Protein AF-A0A957S100-F1 (afdb_monomer_lite)

Sequence (129 aa):
KDAPLEGKPDVYRLGWCQDYPHANNWIHEVFNPEVGNNEILISPDDPQVGDAVKEFTETTIAAQTASPEEQLALYKKAEKLFIDDIVGIIPVYYYSTVGVEKPWLDRVYSDAKYFYRWNVDEAAKMDAR

Radius of gyration: 20.92 Å; chains: 1; bounding box: 54×23×58 Å

Secondary structure (DSSP, 8-state):
--S-GGGS-SS-------SSSSHIIIIITTT-TTTS--TT---TT-TTTHHHHHHHHHHHHHHTSS-HHHHHHHHHHHHHIIIIIS----------------TTEE---SSS--GGG-EE-HHHHHHT-

Foldseek 3Di:
DPDDPVPDDLDDDDDDDFPDPDLCRPLPQDCLQPRHPNPLPDELPDPQLNVLSVLLNVLSVVLVPDDPVSVVVSSVSSVCSCCPPVVSDDDDDDDDDDDDDDPQKDDDDDPDCPVVRIDGPVVVVVVVD

Structure (mmCIF, N/CA/C/O backbone):
data_AF-A0A957S100-F1
#
_entry.id   AF-A0A957S100-F1
#
loop_
_atom_site.group_PDB
_atom_site.id
_atom_site.type_symbol
_atom_site.label_atom_id
_atom_site.label_alt_id
_atom_site.label_comp_id
_atom_site.label_asym_id
_atom_site.label_entity_id
_atom_site.label_seq_id
_atom_site.pdbx_PDB_ins_code
_atom_site.Cartn_x
_atom_site.Cartn_y
_atom_site.Cartn_z
_atom_site.occupancy
_atom_site.B_iso_or_equiv
_atom_site.auth_seq_id
_atom_site.auth_comp_id
_atom_site.auth_asym_id
_atom_site.auth_atom_id
_atom_site.pdbx_PDB_model_num
ATOM 1 N N . LYS A 1 1 ? -17.470 9.191 -1.800 1.00 59.03 1 LYS A N 1
ATOM 2 C CA . LYS A 1 1 ? -17.936 8.979 -0.403 1.00 59.03 1 LYS A CA 1
ATOM 3 C C . LYS A 1 1 ? -19.429 9.280 -0.211 1.00 59.03 1 LYS A C 1
ATOM 5 O O . LY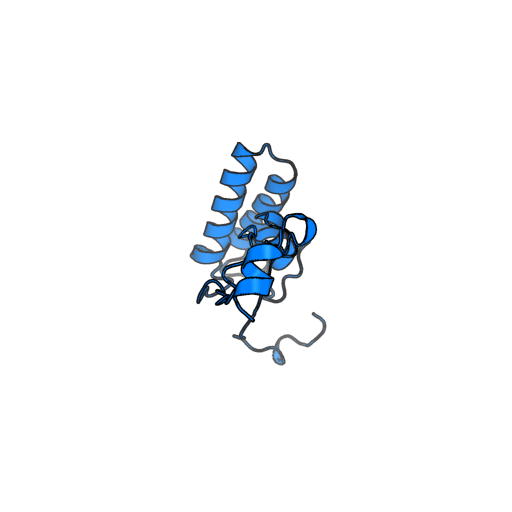S A 1 1 ? -20.061 8.569 0.562 1.00 59.03 1 LYS A O 1
ATOM 10 N N . ASP A 1 2 ? -20.004 10.215 -0.974 1.00 75.06 2 ASP A N 1
ATOM 11 C CA . ASP A 1 2 ? -21.326 10.831 -0.719 1.00 75.06 2 ASP A CA 1
ATOM 12 C C . ASP A 1 2 ? -22.560 10.016 -1.143 1.00 75.06 2 ASP A C 1
ATOM 14 O O . ASP A 1 2 ? -23.690 10.438 -0.912 1.00 75.06 2 ASP A O 1
ATOM 18 N N . ALA A 1 3 ? -22.373 8.850 -1.769 1.00 75.38 3 ALA A N 1
ATOM 19 C CA . ALA A 1 3 ? -23.488 7.952 -2.050 1.00 75.38 3 ALA A CA 1
ATOM 20 C C . ALA A 1 3 ? -24.049 7.359 -0.737 1.00 75.38 3 ALA A C 1
ATOM 22 O O . ALA A 1 3 ? -23.246 7.013 0.143 1.00 75.38 3 ALA A O 1
ATOM 23 N N . PRO A 1 4 ? -25.382 7.188 -0.614 1.00 83.50 4 PRO A N 1
ATOM 24 C CA . PRO A 1 4 ? -25.993 6.482 0.510 1.00 83.50 4 PRO A CA 1
ATOM 25 C C . PRO A 1 4 ? -25.379 5.095 0.696 1.00 83.50 4 PRO A C 1
ATOM 27 O O . PRO A 1 4 ? -25.033 4.437 -0.289 1.00 83.50 4 PRO A O 1
ATOM 30 N N . LEU A 1 5 ? -25.245 4.649 1.948 1.00 85.06 5 LEU A N 1
ATOM 31 C CA . LEU A 1 5 ? -24.677 3.334 2.254 1.00 85.06 5 LEU A CA 1
ATOM 32 C C . LEU A 1 5 ? -25.485 2.208 1.600 1.00 85.06 5 LEU A C 1
ATOM 34 O O . LEU A 1 5 ? -24.877 1.298 1.050 1.00 85.06 5 LEU A O 1
ATOM 38 N N . GLU A 1 6 ? -26.821 2.310 1.551 1.00 86.19 6 GLU A N 1
ATOM 39 C CA . GLU A 1 6 ? -27.665 1.265 0.951 1.00 86.19 6 GLU A CA 1
ATOM 40 C C . GLU A 1 6 ? -27.452 1.096 -0.564 1.00 86.19 6 GLU A C 1
ATOM 42 O O . GLU A 1 6 ? -27.876 0.098 -1.142 1.00 86.19 6 GLU A O 1
ATOM 47 N N . GLY A 1 7 ? -26.820 2.069 -1.227 1.00 84.62 7 GLY A N 1
ATOM 48 C CA . GLY A 1 7 ? -26.517 2.019 -2.658 1.00 84.62 7 GLY A CA 1
ATOM 49 C C . GLY A 1 7 ? -25.118 1.497 -2.993 1.00 84.62 7 GLY A C 1
ATOM 50 O O . GLY A 1 7 ? -24.770 1.442 -4.174 1.00 84.62 7 GLY A O 1
ATOM 51 N N . LYS A 1 8 ? -24.292 1.170 -1.992 1.00 89.81 8 LYS A N 1
ATOM 52 C CA . LYS A 1 8 ? -22.908 0.718 -2.191 1.00 89.81 8 LYS A CA 1
ATOM 53 C C . LYS A 1 8 ? -22.828 -0.813 -2.192 1.00 89.81 8 LYS A C 1
ATOM 55 O O . LYS A 1 8 ? -23.592 -1.457 -1.481 1.00 89.81 8 LYS A O 1
ATOM 60 N N . PRO A 1 9 ? -21.926 -1.412 -2.988 1.00 91.44 9 PRO A N 1
ATOM 61 C CA . PRO A 1 9 ? -21.724 -2.855 -2.966 1.00 91.44 9 PRO A CA 1
ATOM 62 C C . PRO A 1 9 ? -21.049 -3.292 -1.662 1.00 91.44 9 PRO A C 1
ATOM 64 O O . PRO A 1 9 ? -20.116 -2.631 -1.209 1.00 91.44 9 PRO A O 1
ATOM 67 N N . ASP A 1 10 ? -21.452 -4.445 -1.126 1.00 90.50 10 ASP A N 1
ATOM 68 C CA . ASP A 1 10 ? -20.796 -5.052 0.043 1.00 90.50 10 ASP A CA 1
ATOM 69 C C . ASP A 1 10 ? -19.364 -5.510 -0.280 1.00 90.50 10 ASP A C 1
ATOM 71 O O . ASP A 1 10 ? -18.459 -5.421 0.544 1.00 90.50 10 ASP A O 1
ATOM 75 N N . VAL A 1 11 ? -19.149 -6.002 -1.507 1.00 93.75 11 VAL A N 1
ATOM 76 C CA . VAL A 1 11 ? -17.845 -6.452 -2.010 1.00 93.75 11 VAL A CA 1
ATOM 77 C C . VAL A 1 11 ? -17.649 -5.956 -3.436 1.00 93.75 11 VAL A C 1
ATOM 79 O O . VAL A 1 11 ? -18.528 -6.097 -4.288 1.00 93.75 11 VAL A O 1
ATOM 82 N N . TYR A 1 12 ? -16.468 -5.415 -3.725 1.00 94.31 12 TYR A N 1
ATOM 83 C CA .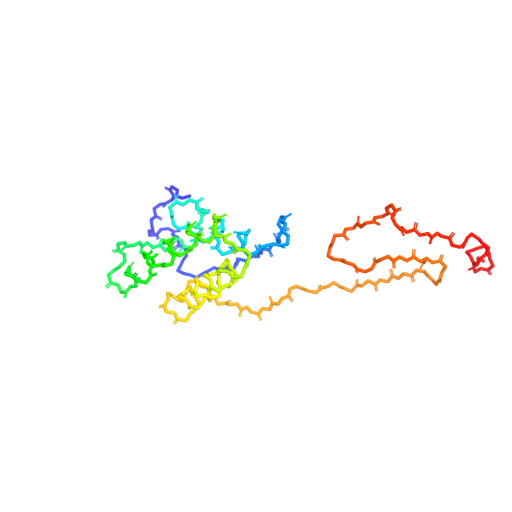 TYR A 1 12 ? -16.092 -4.959 -5.059 1.00 94.31 12 TYR A CA 1
ATOM 84 C C . TYR A 1 12 ? -14.618 -5.250 -5.361 1.00 94.31 12 TYR A C 1
ATOM 86 O O . TYR A 1 12 ? -13.799 -5.479 -4.471 1.00 94.31 12 TYR A O 1
ATOM 94 N N . ARG A 1 13 ? -14.260 -5.261 -6.649 1.00 95.31 13 ARG A N 1
ATOM 95 C CA . ARG A 1 13 ? -12.875 -5.468 -7.091 1.00 95.31 13 ARG A CA 1
ATOM 96 C C . ARG A 1 13 ? -12.128 -4.133 -7.120 1.00 95.31 13 ARG A C 1
ATOM 98 O O . ARG A 1 13 ? -12.523 -3.235 -7.854 1.00 95.31 13 ARG A O 1
ATOM 105 N N . LEU A 1 14 ? -11.000 -4.055 -6.411 1.00 92.56 14 LEU A N 1
ATOM 106 C CA . LEU A 1 14 ? -10.105 -2.891 -6.400 1.00 92.56 14 LEU A CA 1
ATOM 107 C C . LEU A 1 14 ? -8.731 -3.215 -7.007 1.00 92.56 14 LEU A C 1
ATOM 109 O O . LEU A 1 14 ? -8.016 -4.079 -6.508 1.00 92.56 14 LEU A O 1
ATOM 113 N N . GLY A 1 15 ? -8.327 -2.499 -8.054 1.00 93.19 15 GLY A N 1
ATOM 114 C CA . GLY A 1 15 ? -6.937 -2.487 -8.519 1.00 93.19 15 GLY A CA 1
ATOM 115 C C . GLY A 1 15 ? -6.185 -1.295 -7.936 1.00 93.19 15 GLY A C 1
ATOM 116 O O . GLY A 1 15 ? -6.758 -0.215 -7.826 1.00 93.19 15 GLY A O 1
ATOM 117 N N . TRP A 1 16 ? -4.911 -1.478 -7.597 1.00 94.38 16 TRP A N 1
ATOM 118 C CA . TRP A 1 16 ? -4.048 -0.388 -7.153 1.00 94.38 16 TRP A CA 1
ATOM 119 C C . TRP A 1 16 ? -2.610 -0.606 -7.625 1.00 94.38 16 TRP A C 1
ATOM 121 O O . TRP A 1 16 ? -2.155 -1.745 -7.757 1.00 94.38 16 TRP A O 1
ATOM 131 N N . CYS A 1 17 ? -1.921 0.499 -7.887 1.00 91.44 17 CYS A N 1
ATOM 132 C CA . CYS A 1 17 ? -0.513 0.548 -8.256 1.00 91.44 17 CYS A CA 1
ATOM 133 C C . CYS A 1 17 ? 0.124 1.666 -7.434 1.00 91.44 17 CYS A C 1
ATOM 135 O O . CYS A 1 17 ? -0.498 2.710 -7.265 1.00 91.44 17 CYS A O 1
ATOM 137 N N . GLN A 1 18 ? 1.351 1.450 -6.972 1.00 92.00 18 GLN A N 1
ATOM 138 C CA . GLN A 1 18 ? 2.052 2.423 -6.143 1.00 92.00 18 GLN A CA 1
ATOM 139 C C . GLN A 1 18 ? 2.378 3.717 -6.899 1.00 92.00 18 GLN A C 1
ATOM 141 O O . GLN A 1 18 ? 2.838 3.679 -8.043 1.00 92.00 18 GLN A O 1
ATOM 146 N N . ASP A 1 19 ? 2.207 4.843 -6.216 1.00 93.44 19 ASP A N 1
ATOM 147 C CA . ASP A 1 19 ? 2.733 6.146 -6.616 1.00 93.44 19 ASP A CA 1
ATOM 148 C C . ASP A 1 19 ? 4.221 6.255 -6.249 1.00 93.44 19 ASP A C 1
ATOM 150 O O . ASP A 1 19 ? 5.014 6.846 -6.985 1.00 93.44 19 ASP A O 1
ATOM 154 N N . TYR A 1 20 ? 4.619 5.643 -5.125 1.00 93.06 20 TYR A N 1
ATOM 155 C CA . TYR A 1 20 ? 6.009 5.539 -4.681 1.00 93.06 20 TYR A CA 1
ATOM 156 C C . TYR A 1 20 ? 6.252 4.264 -3.843 1.00 93.06 20 TYR A C 1
ATOM 158 O O . TYR A 1 20 ? 5.343 3.790 -3.161 1.00 93.06 20 TYR A O 1
ATOM 166 N N . PRO A 1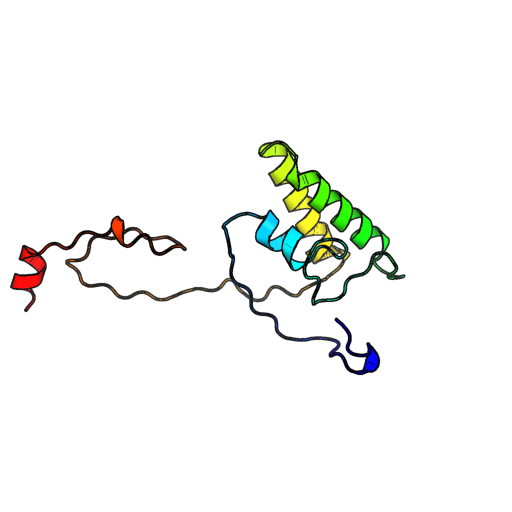 21 ? 7.469 3.678 -3.873 1.00 91.50 21 PRO A N 1
ATOM 167 C CA . PRO A 1 21 ? 7.742 2.355 -3.303 1.00 91.50 21 PRO A CA 1
ATOM 168 C C . PRO A 1 21 ? 7.964 2.411 -1.783 1.00 91.50 21 PRO A C 1
ATOM 170 O O . PRO A 1 21 ? 9.073 2.217 -1.286 1.00 91.50 21 PRO A O 1
ATOM 173 N N . HIS A 1 22 ? 6.909 2.708 -1.028 1.00 94.44 22 HIS A N 1
ATOM 174 C CA . HIS A 1 22 ? 6.963 2.795 0.428 1.00 94.44 22 HIS A CA 1
ATOM 175 C C . HIS A 1 22 ? 5.649 2.336 1.063 1.00 94.44 22 HIS A C 1
ATOM 177 O O . HIS A 1 22 ? 4.572 2.610 0.538 1.00 94.44 22 HIS A O 1
ATOM 183 N N . ALA A 1 23 ? 5.724 1.698 2.235 1.00 95.12 23 ALA A N 1
ATOM 184 C CA . ALA A 1 23 ? 4.545 1.166 2.920 1.00 95.12 23 ALA A CA 1
ATOM 185 C C . ALA A 1 23 ? 3.497 2.245 3.241 1.00 95.12 23 ALA A C 1
ATOM 187 O O . ALA A 1 23 ? 2.307 1.961 3.151 1.00 95.12 23 ALA A O 1
ATOM 188 N N . ASN A 1 24 ? 3.922 3.486 3.518 1.00 96.81 24 ASN A N 1
ATOM 189 C CA . ASN A 1 24 ? 3.018 4.634 3.695 1.00 96.81 24 ASN A CA 1
ATOM 190 C C . ASN A 1 24 ? 2.028 4.785 2.530 1.00 96.81 24 ASN A C 1
ATOM 192 O O . ASN A 1 24 ? 0.836 4.965 2.763 1.00 96.81 24 ASN A O 1
ATOM 196 N N . ASN A 1 25 ? 2.506 4.649 1.288 1.00 96.50 25 ASN A N 1
ATOM 197 C CA . ASN A 1 25 ? 1.668 4.831 0.108 1.00 96.50 25 ASN A CA 1
ATOM 198 C C . ASN A 1 25 ? 0.546 3.797 0.039 1.00 96.50 25 ASN A C 1
ATOM 200 O O . ASN A 1 25 ? -0.544 4.108 -0.415 1.00 96.50 25 ASN A O 1
ATOM 204 N N . TRP A 1 26 ? 0.803 2.577 0.516 1.00 95.19 26 TRP A N 1
ATOM 205 C CA . TRP A 1 26 ? -0.187 1.510 0.524 1.00 95.19 26 TRP A CA 1
ATOM 206 C C . TRP A 1 26 ? -1.061 1.547 1.777 1.00 95.19 26 TRP A C 1
ATOM 208 O O . TRP A 1 26 ? -2.258 1.792 1.701 1.00 95.19 26 TRP A O 1
ATOM 218 N N . ILE A 1 27 ? -0.481 1.299 2.949 1.00 95.94 27 ILE A N 1
ATOM 219 C CA . ILE A 1 27 ? -1.273 0.985 4.139 1.00 95.94 27 ILE A CA 1
ATOM 220 C C . ILE A 1 27 ? -1.873 2.237 4.788 1.00 95.94 27 ILE A C 1
ATOM 222 O O . ILE A 1 27 ? -2.985 2.190 5.304 1.00 95.94 27 ILE A O 1
ATOM 226 N N . HIS A 1 28 ? -1.165 3.368 4.733 1.00 97.50 28 HIS A N 1
ATOM 227 C CA . HIS A 1 28 ? -1.609 4.614 5.346 1.00 97.50 28 HIS A CA 1
ATOM 228 C C . HIS A 1 28 ? -2.491 5.419 4.386 1.00 97.50 28 HIS A C 1
ATOM 230 O O . HIS A 1 28 ? -3.659 5.660 4.673 1.00 97.50 28 HIS A O 1
ATOM 236 N N . GLU A 1 29 ? -1.975 5.782 3.214 1.00 97.44 29 GLU A N 1
ATOM 237 C CA . GLU A 1 29 ? -2.676 6.687 2.295 1.00 97.44 29 GLU A CA 1
ATOM 238 C C . GLU A 1 29 ? -3.905 6.052 1.625 1.00 97.44 29 GLU A C 1
ATOM 240 O O . GLU A 1 29 ? -4.865 6.762 1.321 1.00 97.44 29 GLU A O 1
ATOM 245 N N . VAL A 1 30 ? -3.940 4.728 1.414 1.00 96.62 30 VAL A N 1
ATOM 246 C CA . VAL A 1 30 ? -5.115 4.077 0.801 1.00 96.62 30 VAL A CA 1
ATOM 247 C C . VAL A 1 30 ? -6.197 3.772 1.830 1.00 96.62 30 VAL A C 1
ATOM 249 O O . VAL A 1 30 ? -7.373 3.998 1.542 1.00 96.62 30 VAL A O 1
ATOM 252 N N . PHE A 1 31 ? -5.834 3.263 3.009 1.00 97.25 31 PHE A N 1
ATOM 253 C CA . PHE A 1 31 ? -6.799 2.622 3.911 1.00 97.25 31 PHE A CA 1
ATOM 254 C C . PHE A 1 31 ? -7.029 3.333 5.240 1.00 97.25 31 PHE A C 1
ATOM 256 O O . PHE A 1 31 ? -8.026 3.032 5.890 1.00 97.25 31 PHE A O 1
ATOM 263 N N . ASN A 1 32 ? -6.170 4.270 5.658 1.00 97.69 32 ASN A N 1
ATOM 264 C CA . ASN A 1 32 ? -6.406 4.996 6.904 1.00 97.69 32 ASN A CA 1
ATOM 265 C C . ASN A 1 32 ? -7.754 5.753 6.830 1.00 97.69 32 ASN A C 1
ATOM 267 O O . ASN A 1 32 ? -7.960 6.525 5.892 1.00 97.69 32 ASN A O 1
ATOM 271 N N . PRO A 1 33 ? -8.677 5.551 7.787 1.00 96.81 33 PRO A N 1
ATOM 272 C CA . PRO A 1 33 ? -10.018 6.125 7.720 1.00 96.81 33 PRO A CA 1
ATOM 273 C C . PRO A 1 33 ? -10.077 7.633 7.972 1.00 96.81 33 PRO A C 1
ATOM 275 O O . PRO A 1 33 ? -11.042 8.270 7.550 1.00 96.81 33 PRO A O 1
ATOM 278 N N . GLU A 1 34 ? -9.067 8.204 8.629 1.00 95.50 34 GLU A N 1
ATOM 279 C CA . GLU A 1 34 ? -9.019 9.624 8.984 1.00 95.50 34 GLU A CA 1
ATOM 280 C C . GLU A 1 34 ? -8.291 10.465 7.936 1.00 95.50 34 GLU A C 1
ATOM 282 O O . GLU A 1 34 ? -8.738 11.564 7.604 1.00 95.50 34 GLU A O 1
ATOM 287 N N . VAL A 1 35 ? -7.174 9.957 7.408 1.00 94.19 35 VAL A N 1
ATOM 288 C CA . VAL A 1 35 ? -6.290 10.726 6.513 1.00 94.19 35 VAL A CA 1
ATOM 289 C C . VAL A 1 35 ? -6.053 10.075 5.152 1.00 94.19 35 VAL A C 1
ATOM 291 O O . VAL A 1 35 ? -5.520 10.724 4.255 1.00 94.19 35 VAL A O 1
ATOM 294 N N . GLY A 1 36 ? -6.457 8.817 4.979 1.00 94.62 36 GLY A N 1
ATOM 295 C CA . GLY A 1 36 ? -6.357 8.097 3.716 1.00 94.62 36 GLY A CA 1
ATOM 296 C C . GLY A 1 36 ? -7.616 8.207 2.852 1.00 94.62 36 GLY A C 1
ATOM 297 O O . GLY A 1 36 ? -8.643 8.791 3.221 1.00 94.62 36 GLY A O 1
ATOM 298 N N . ASN A 1 37 ? -7.555 7.594 1.669 1.00 94.06 37 ASN A N 1
ATOM 299 C CA . ASN A 1 37 ? -8.689 7.539 0.750 1.00 94.06 37 ASN A CA 1
ATOM 300 C C . ASN A 1 37 ? -9.870 6.778 1.367 1.00 94.06 37 ASN A C 1
ATOM 302 O O . ASN A 1 37 ? -10.998 7.268 1.319 1.00 94.06 37 ASN A O 1
ATOM 306 N N . ASN A 1 38 ? -9.607 5.624 1.988 1.00 94.69 38 ASN A N 1
ATOM 307 C CA . ASN A 1 38 ? -10.583 4.760 2.655 1.00 94.69 38 ASN A CA 1
ATOM 308 C C . ASN A 1 38 ? -11.825 4.466 1.790 1.00 94.69 38 ASN A C 1
ATOM 310 O O . ASN A 1 38 ? -12.965 4.631 2.222 1.00 94.69 38 ASN A O 1
ATOM 314 N N . GLU A 1 39 ? -11.621 4.032 0.543 1.00 92.12 39 GLU A N 1
ATOM 315 C CA . GLU A 1 39 ? -12.728 3.664 -0.361 1.00 92.12 39 GLU A CA 1
ATOM 316 C C . GLU A 1 39 ? -13.477 2.398 0.098 1.00 92.12 39 GLU A C 1
ATOM 318 O O . GLU A 1 39 ? -14.594 2.130 -0.342 1.00 92.12 39 GLU A O 1
ATOM 323 N N . ILE A 1 40 ? -12.877 1.608 0.993 1.00 92.75 40 ILE A N 1
ATOM 324 C CA . ILE A 1 40 ? -13.497 0.429 1.622 1.00 92.75 40 ILE A CA 1
ATOM 325 C C . ILE A 1 40 ? -14.345 0.780 2.855 1.00 92.75 40 ILE A C 1
ATOM 327 O O . ILE A 1 40 ? -15.050 -0.082 3.362 1.00 92.75 40 ILE A O 1
ATOM 331 N N . LEU A 1 41 ? -14.308 2.040 3.305 1.00 93.06 41 LEU A N 1
ATOM 332 C CA . LEU A 1 41 ? -15.163 2.590 4.362 1.00 93.06 41 LEU A CA 1
ATOM 333 C C . LEU A 1 41 ? -15.035 1.897 5.731 1.00 93.06 41 LEU A C 1
ATOM 335 O O . LEU A 1 41 ? -16.021 1.817 6.463 1.00 93.06 41 LEU A O 1
ATOM 339 N N . ILE A 1 42 ? -13.832 1.453 6.117 1.00 95.25 42 ILE A N 1
ATOM 340 C CA . ILE A 1 42 ? -13.603 1.004 7.501 1.00 95.25 42 ILE A CA 1
ATOM 341 C C . ILE A 1 42 ? -13.794 2.181 8.464 1.00 95.25 42 ILE A C 1
ATOM 343 O O . ILE A 1 42 ? -13.508 3.329 8.108 1.00 95.25 42 ILE A O 1
ATOM 347 N N . SER A 1 43 ? -14.291 1.909 9.671 1.00 95.19 43 SER A N 1
ATOM 348 C CA . SER A 1 43 ? -14.650 2.948 10.640 1.00 95.19 43 SER A CA 1
ATOM 349 C C . SER A 1 43 ? -14.264 2.563 12.071 1.00 95.19 43 SER A C 1
ATOM 351 O O . SER A 1 43 ? -14.493 1.420 12.467 1.00 95.19 43 SER A O 1
ATOM 353 N N . PRO A 1 44 ? -13.730 3.501 12.878 1.00 96.38 44 PRO A N 1
ATOM 354 C CA . PRO A 1 44 ? -13.498 3.282 14.308 1.00 96.38 44 PRO A CA 1
ATOM 355 C C . PRO A 1 44 ? -14.797 3.131 15.118 1.00 96.38 44 PRO A C 1
ATOM 357 O O . PRO A 1 44 ? -14.753 2.656 16.254 1.00 96.38 44 PRO A O 1
ATOM 360 N N . ASP A 1 45 ? -15.939 3.520 14.544 1.00 96.19 45 ASP A N 1
ATOM 361 C CA . ASP A 1 45 ? -17.267 3.365 15.147 1.00 96.19 45 ASP A CA 1
ATOM 362 C C . ASP A 1 45 ? -17.908 2.002 14.832 1.00 96.19 45 ASP A C 1
ATOM 364 O O . ASP A 1 45 ? -19.034 1.732 15.255 1.00 96.19 45 ASP A O 1
ATOM 368 N N . ASP A 1 46 ? -17.221 1.139 14.074 1.00 95.62 46 ASP A N 1
ATOM 369 C CA . ASP A 1 46 ? -17.715 -0.201 13.770 1.00 95.62 46 ASP A CA 1
ATOM 370 C C . ASP A 1 46 ? -17.847 -1.041 15.062 1.00 95.62 46 ASP A C 1
ATOM 372 O O . ASP A 1 46 ? -16.889 -1.147 15.833 1.00 95.62 46 ASP A O 1
ATOM 376 N N . PRO A 1 47 ? -19.010 -1.664 15.329 1.00 97.06 47 PRO A N 1
ATOM 377 C CA . PRO A 1 47 ? -19.245 -2.383 16.580 1.00 97.06 47 PRO A CA 1
ATOM 378 C C . PRO A 1 47 ? -18.503 -3.725 16.687 1.00 97.06 47 PRO A C 1
ATOM 380 O O . PRO A 1 47 ? -18.478 -4.306 17.771 1.00 97.06 47 PRO A O 1
ATOM 383 N N . GLN A 1 48 ? -17.953 -4.254 15.591 1.00 96.56 48 GLN A N 1
ATOM 384 C CA . GLN A 1 48 ? -17.233 -5.529 15.554 1.00 96.56 48 GLN A CA 1
ATOM 385 C C . GLN A 1 48 ? -15.719 -5.327 15.551 1.00 96.56 48 GLN A C 1
ATOM 387 O O . GLN A 1 48 ? -15.015 -6.023 16.280 1.00 96.56 48 GLN A O 1
ATOM 392 N N . VAL A 1 49 ? -15.226 -4.383 14.745 1.00 97.88 49 VAL A N 1
ATOM 393 C CA . VAL A 1 49 ? -13.783 -4.193 14.507 1.00 97.88 49 VAL A CA 1
ATOM 394 C C . VAL A 1 49 ? -13.277 -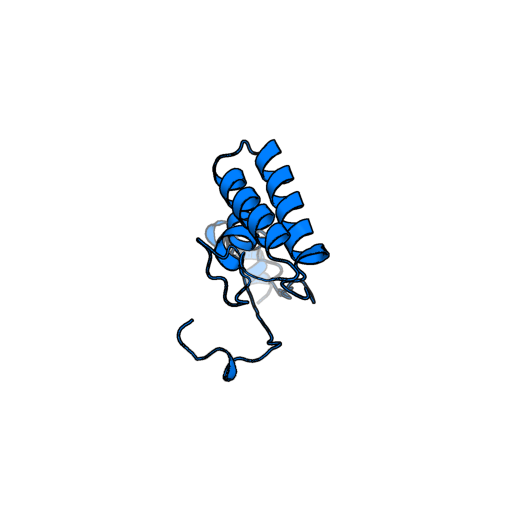2.790 14.850 1.00 97.88 49 VAL A C 1
ATOM 396 O O . VAL A 1 49 ? -12.099 -2.504 14.647 1.00 97.88 49 VAL A O 1
ATOM 399 N N . GLY A 1 50 ? -14.121 -1.907 15.393 1.00 98.12 50 GLY A N 1
ATOM 400 C CA . GLY A 1 50 ? -13.791 -0.495 15.611 1.00 98.12 50 GLY A CA 1
ATOM 401 C C . GLY A 1 50 ? -12.531 -0.255 16.446 1.00 98.12 50 GLY A C 1
ATOM 402 O O . GLY A 1 50 ? -11.739 0.627 16.118 1.00 98.12 50 GLY A O 1
ATOM 403 N N . ASP A 1 51 ? -12.275 -1.072 17.470 1.00 98.50 51 ASP A N 1
ATOM 404 C CA . ASP A 1 51 ? -11.050 -0.956 18.276 1.00 98.50 51 ASP A CA 1
ATOM 405 C C . ASP A 1 51 ? -9.789 -1.328 17.478 1.00 98.50 51 ASP A C 1
ATOM 407 O O . ASP A 1 51 ? -8.779 -0.627 17.569 1.00 98.50 51 ASP A O 1
ATOM 411 N N . ALA A 1 52 ? -9.863 -2.350 16.619 1.00 98.56 52 ALA A N 1
ATOM 412 C CA . ALA A 1 52 ? -8.773 -2.690 15.704 1.00 98.56 52 ALA A CA 1
ATOM 413 C C . ALA A 1 52 ? -8.556 -1.580 14.662 1.00 98.56 52 ALA A C 1
ATOM 415 O O . ALA A 1 52 ? -7.414 -1.245 14.347 1.00 98.56 52 ALA A O 1
ATOM 416 N N . VAL A 1 53 ? -9.633 -0.956 14.168 1.00 98.56 53 VAL A N 1
ATOM 417 C CA . VAL A 1 53 ? -9.554 0.185 13.241 1.00 98.56 53 VAL A CA 1
ATOM 418 C C . VAL A 1 53 ? -8.889 1.400 13.898 1.00 98.56 53 VAL A C 1
ATOM 420 O O . VAL A 1 53 ? -8.070 2.059 13.254 1.00 98.56 53 VAL A O 1
ATOM 423 N N . LYS A 1 54 ? -9.172 1.689 15.174 1.00 98.62 54 LYS A N 1
ATOM 424 C CA . LYS A 1 54 ? -8.484 2.758 15.925 1.00 98.62 54 LYS A CA 1
ATOM 425 C C . LYS A 1 54 ? -6.994 2.467 16.048 1.00 98.62 54 LYS A C 1
ATOM 427 O O . LYS A 1 54 ? -6.180 3.301 15.663 1.00 98.62 54 LYS A O 1
ATOM 432 N N . GLU A 1 55 ? -6.635 1.263 16.490 1.00 98.69 55 GLU A N 1
ATOM 433 C CA . GLU A 1 55 ? -5.231 0.874 16.637 1.00 98.69 55 GLU A CA 1
ATOM 434 C C . GLU A 1 55 ? -4.487 0.910 15.294 1.00 98.69 55 GLU A C 1
ATOM 436 O O . GLU A 1 55 ? -3.352 1.386 15.217 1.00 98.69 55 GLU A O 1
ATOM 441 N N . PHE A 1 56 ? -5.128 0.459 14.215 1.00 98.62 56 PHE A N 1
ATOM 442 C CA . PHE A 1 56 ? -4.613 0.563 12.852 1.00 98.62 56 PHE A CA 1
ATOM 443 C C . PHE A 1 56 ? -4.351 2.022 12.452 1.00 98.62 56 PHE A C 1
ATOM 445 O O . PHE A 1 56 ? -3.267 2.362 11.964 1.00 98.62 56 PHE A O 1
ATOM 452 N N . THR A 1 57 ? -5.325 2.897 12.698 1.00 98.44 57 THR A N 1
ATOM 453 C CA . THR A 1 57 ? -5.250 4.327 12.380 1.00 98.44 57 THR A CA 1
ATOM 454 C C . THR A 1 57 ? -4.078 4.979 13.108 1.00 98.44 57 THR A C 1
ATOM 456 O O . THR A 1 57 ? -3.196 5.553 12.466 1.00 98.44 57 THR A O 1
ATOM 459 N N . GLU A 1 58 ? -4.001 4.804 14.426 1.00 98.50 58 GLU A N 1
ATOM 460 C CA . GLU A 1 58 ? -2.924 5.333 15.266 1.00 98.50 58 GLU A CA 1
ATOM 461 C C . GLU A 1 58 ? -1.552 4.777 14.860 1.00 98.50 58 GLU A C 1
ATOM 463 O O . GLU A 1 58 ? -0.580 5.526 14.745 1.00 98.50 58 GLU A O 1
ATOM 468 N N . THR A 1 59 ? -1.469 3.472 14.579 1.00 98.62 59 THR A N 1
ATOM 469 C CA . THR A 1 59 ? -0.218 2.803 14.193 1.00 98.62 59 THR A CA 1
ATOM 470 C C . THR A 1 59 ? 0.324 3.352 12.874 1.00 98.62 59 THR A C 1
ATOM 472 O O . THR A 1 59 ? 1.520 3.635 12.771 1.00 98.62 59 THR A O 1
ATOM 475 N N . THR A 1 60 ? -0.533 3.531 11.863 1.00 98.25 60 THR A N 1
ATOM 476 C CA . THR A 1 60 ? -0.093 4.080 10.570 1.00 98.25 60 THR A CA 1
ATOM 477 C C . THR A 1 60 ? 0.290 5.557 10.665 1.00 98.25 60 THR A C 1
ATOM 479 O O . THR A 1 60 ? 1.232 5.969 9.995 1.00 98.25 60 THR A O 1
ATOM 482 N N . ILE A 1 61 ? -0.367 6.347 11.525 1.00 98.25 61 ILE A N 1
ATOM 483 C CA . ILE A 1 61 ? 0.023 7.740 11.791 1.00 98.25 61 ILE A CA 1
ATOM 484 C C . ILE A 1 61 ? 1.394 7.793 12.476 1.00 98.25 61 ILE A C 1
ATOM 486 O O . ILE A 1 61 ? 2.278 8.514 12.013 1.00 98.25 61 ILE A O 1
ATOM 490 N N . ALA A 1 62 ? 1.608 6.998 13.529 1.00 98.25 62 ALA A N 1
ATOM 491 C CA . ALA A 1 62 ? 2.879 6.956 14.252 1.00 98.25 62 ALA A CA 1
ATOM 492 C C . ALA A 1 62 ? 4.056 6.548 13.347 1.00 98.25 62 ALA A C 1
ATOM 494 O O . ALA A 1 62 ? 5.165 7.068 13.486 1.00 98.25 62 ALA A O 1
ATOM 495 N N . ALA A 1 63 ? 3.813 5.658 12.380 1.00 98.00 63 ALA A N 1
ATOM 496 C CA . ALA A 1 63 ? 4.829 5.194 11.442 1.00 98.00 63 ALA A CA 1
ATOM 497 C C . ALA A 1 63 ? 5.391 6.306 10.535 1.00 98.00 63 ALA A C 1
ATOM 499 O O . ALA A 1 63 ? 6.512 6.174 10.045 1.00 98.00 63 ALA A O 1
ATOM 500 N N . GLN A 1 64 ? 4.665 7.406 10.313 1.00 96.56 64 GLN A N 1
ATOM 501 C CA . GLN A 1 64 ? 5.110 8.486 9.421 1.00 96.56 64 GLN A CA 1
ATOM 502 C C . GLN A 1 64 ? 6.324 9.256 9.948 1.00 96.56 64 GLN A C 1
ATOM 504 O O . GLN A 1 64 ? 7.137 9.734 9.161 1.00 96.56 64 GLN A O 1
ATOM 509 N N . THR A 1 65 ? 6.457 9.373 11.269 1.00 96.81 65 THR A N 1
ATOM 510 C CA . THR A 1 65 ? 7.531 10.147 11.915 1.00 96.81 65 THR A CA 1
ATOM 511 C C . THR A 1 65 ? 8.529 9.275 12.674 1.00 96.81 65 THR A C 1
ATOM 513 O O . THR A 1 65 ? 9.407 9.801 13.355 1.00 96.81 65 THR A O 1
ATOM 516 N N . ALA A 1 66 ? 8.378 7.953 12.599 1.00 97.31 66 ALA A N 1
ATOM 517 C CA . ALA A 1 66 ? 9.239 6.994 13.275 1.00 97.31 66 ALA A CA 1
ATOM 518 C C . ALA A 1 66 ? 10.607 6.858 12.585 1.00 97.31 66 ALA A C 1
ATOM 520 O O . ALA A 1 66 ? 10.774 7.199 11.410 1.00 97.31 66 ALA A O 1
ATOM 521 N N . SER A 1 67 ? 11.593 6.318 13.307 1.00 97.75 67 SER A N 1
ATOM 522 C CA . SER A 1 67 ? 12.857 5.909 12.684 1.00 97.75 67 SER A CA 1
ATOM 523 C C . SER A 1 67 ? 12.630 4.770 11.672 1.00 97.75 67 SER A C 1
ATOM 525 O O . SER A 1 67 ? 11.622 4.072 11.769 1.00 97.75 67 SER A O 1
ATOM 527 N N . PRO A 1 68 ? 13.545 4.512 10.715 1.00 95.44 68 PRO A N 1
ATOM 528 C CA . PRO A 1 68 ? 13.341 3.465 9.707 1.00 95.44 68 PRO A CA 1
ATOM 529 C C . PRO A 1 68 ? 13.067 2.063 10.282 1.00 95.44 68 PRO A C 1
ATOM 531 O O . PRO A 1 68 ? 12.235 1.324 9.757 1.00 95.44 68 PRO A O 1
ATOM 534 N N . GLU A 1 69 ? 13.744 1.692 11.373 1.00 95.62 69 GLU A N 1
ATOM 535 C CA . GLU A 1 69 ? 13.571 0.383 12.019 1.00 95.62 69 GLU A CA 1
ATOM 536 C C . GLU A 1 69 ? 12.207 0.271 12.715 1.00 95.62 69 GLU A C 1
ATOM 538 O O . GLU A 1 69 ? 11.501 -0.728 12.562 1.00 95.62 69 GLU A O 1
ATOM 543 N N . GLU A 1 70 ? 11.801 1.320 13.431 1.00 97.88 70 GLU A N 1
ATOM 544 C CA . GLU A 1 70 ? 10.491 1.395 14.083 1.00 97.88 70 GLU A CA 1
ATOM 545 C C . GLU A 1 70 ? 9.360 1.467 13.057 1.00 97.88 70 GLU A C 1
ATOM 547 O O . GLU A 1 70 ? 8.343 0.793 13.202 1.00 97.88 70 GLU A O 1
ATOM 552 N N . GLN A 1 71 ? 9.552 2.236 11.987 1.00 97.62 71 GLN A N 1
ATOM 553 C CA . GLN A 1 71 ? 8.602 2.390 10.896 1.00 97.62 71 GLN A CA 1
ATOM 554 C C . GLN A 1 71 ? 8.285 1.041 10.241 1.00 97.62 71 GLN A C 1
ATOM 556 O O . GLN A 1 71 ? 7.115 0.730 10.016 1.00 97.62 71 GLN A O 1
ATOM 561 N N . LEU A 1 72 ? 9.301 0.207 9.989 1.00 96.94 72 LEU A N 1
ATOM 562 C CA . LEU A 1 72 ? 9.100 -1.145 9.466 1.00 96.94 72 LEU A CA 1
ATOM 563 C C . LEU A 1 72 ? 8.241 -1.999 10.413 1.00 96.94 72 LEU A C 1
ATOM 565 O O . LEU A 1 72 ? 7.326 -2.693 9.965 1.00 96.94 72 LEU A O 1
ATOM 569 N N . ALA A 1 73 ? 8.515 -1.947 11.719 1.00 98.25 73 ALA A N 1
ATOM 570 C CA . ALA A 1 73 ? 7.758 -2.702 12.713 1.00 98.25 73 ALA A CA 1
ATOM 571 C C . ALA A 1 73 ? 6.301 -2.218 12.819 1.00 98.25 73 ALA A C 1
ATOM 573 O O . ALA A 1 73 ? 5.380 -3.039 12.862 1.00 98.25 73 ALA A O 1
ATOM 574 N N . LEU A 1 74 ? 6.087 -0.900 12.809 1.00 98.69 74 LEU A N 1
ATOM 575 C CA . LEU A 1 74 ? 4.764 -0.281 12.864 1.00 98.69 74 LEU A CA 1
ATOM 576 C C . LEU A 1 74 ? 3.936 -0.618 11.623 1.00 98.69 74 LEU A C 1
ATOM 578 O O . LEU A 1 74 ? 2.799 -1.057 11.763 1.00 98.69 74 LEU A O 1
ATOM 582 N N . TYR A 1 75 ? 4.496 -0.511 10.415 1.00 98.44 75 TYR A N 1
ATOM 583 C CA . TYR A 1 75 ? 3.750 -0.873 9.208 1.00 98.44 75 TYR A CA 1
ATOM 584 C C . TYR A 1 75 ? 3.447 -2.365 9.116 1.00 98.44 75 TYR A C 1
ATOM 586 O O . TYR A 1 75 ? 2.352 -2.728 8.697 1.00 98.44 75 TYR A O 1
ATOM 594 N N . LYS A 1 76 ? 4.350 -3.233 9.582 1.00 98.25 76 LYS A N 1
ATOM 595 C CA . LYS A 1 76 ? 4.063 -4.669 9.680 1.00 98.25 76 LYS A CA 1
ATOM 596 C C . LYS A 1 76 ? 2.911 -4.956 10.648 1.00 98.25 76 LYS A C 1
ATOM 598 O O . LYS A 1 76 ? 2.070 -5.809 10.375 1.00 98.25 76 LYS A O 1
ATOM 603 N N . LYS A 1 77 ? 2.864 -4.246 11.779 1.00 98.50 77 LYS A N 1
ATOM 604 C CA . LYS A 1 77 ? 1.755 -4.336 12.735 1.00 98.50 77 LYS A CA 1
ATOM 605 C C . LYS A 1 77 ? 0.448 -3.828 12.120 1.00 98.50 77 LYS A C 1
ATOM 607 O O . LYS A 1 77 ? -0.565 -4.510 12.231 1.00 98.50 77 LYS A O 1
ATOM 612 N N . ALA A 1 78 ? 0.479 -2.676 11.452 1.00 98.50 78 ALA A N 1
ATOM 613 C CA . ALA A 1 78 ? -0.685 -2.109 10.779 1.00 98.50 78 ALA A CA 1
ATOM 614 C C . ALA A 1 78 ? -1.236 -3.044 9.695 1.00 98.50 78 ALA A C 1
ATOM 616 O O . ALA A 1 78 ? -2.440 -3.255 9.634 1.00 98.50 78 ALA A O 1
ATOM 617 N N . GLU A 1 79 ? -0.369 -3.651 8.880 1.00 98.06 79 GLU A N 1
ATOM 618 C CA . GLU A 1 79 ? -0.789 -4.628 7.871 1.00 98.06 79 GLU A CA 1
ATOM 619 C C . GLU A 1 79 ? -1.447 -5.855 8.512 1.00 98.06 79 GLU A C 1
ATOM 621 O O . GLU A 1 79 ? -2.490 -6.297 8.038 1.00 98.06 79 GLU A O 1
ATOM 626 N N . LYS A 1 80 ? -0.903 -6.360 9.627 1.00 98.25 80 LYS A N 1
ATOM 627 C CA . LYS A 1 80 ? -1.517 -7.467 10.368 1.00 98.25 80 LYS A CA 1
ATOM 628 C C . LYS A 1 80 ? -2.918 -7.111 10.873 1.00 98.25 80 LYS A C 1
ATOM 630 O O . LYS A 1 80 ? -3.846 -7.863 10.607 1.00 98.25 80 LYS A O 1
ATOM 635 N N . LEU A 1 81 ? -3.073 -5.964 11.542 1.00 98.50 81 LEU A N 1
ATOM 636 C CA . LEU A 1 81 ? -4.382 -5.477 11.998 1.00 98.50 81 LEU A CA 1
ATOM 637 C C . LEU A 1 81 ? -5.359 -5.367 10.824 1.00 98.50 81 LEU A C 1
ATOM 639 O O . LEU A 1 81 ? -6.502 -5.801 10.906 1.00 98.50 81 LEU A O 1
ATOM 643 N N . PHE A 1 82 ? -4.895 -4.818 9.704 1.00 98.25 82 PHE A N 1
ATOM 644 C CA . PHE A 1 82 ? -5.723 -4.575 8.533 1.00 98.25 82 PHE A CA 1
ATOM 645 C C . PHE A 1 82 ? -6.196 -5.850 7.825 1.00 98.25 82 PHE A C 1
ATOM 647 O O . PHE A 1 82 ? -7.356 -5.933 7.417 1.00 98.25 82 PHE A O 1
ATOM 654 N N . ILE A 1 83 ? -5.310 -6.834 7.671 1.00 97.50 83 ILE A N 1
ATOM 655 C CA . ILE A 1 83 ? -5.591 -8.071 6.937 1.00 97.50 83 ILE A CA 1
ATOM 656 C C . ILE A 1 83 ? -6.223 -9.137 7.834 1.00 97.50 83 ILE A C 1
ATOM 658 O O . ILE A 1 83 ? -7.205 -9.753 7.426 1.00 97.50 83 ILE A O 1
ATOM 662 N N . ASP A 1 84 ? -5.683 -9.354 9.033 1.00 97.19 84 ASP A N 1
ATOM 663 C CA . ASP A 1 84 ? -6.073 -10.486 9.880 1.00 97.19 84 ASP A CA 1
ATOM 664 C C . ASP A 1 84 ? -7.256 -10.149 10.798 1.00 97.19 84 ASP A C 1
ATOM 666 O O . ASP A 1 84 ? -8.117 -11.003 11.005 1.00 97.19 84 ASP A O 1
ATOM 670 N N . ASP A 1 85 ? -7.304 -8.925 11.338 1.00 97.81 85 ASP A N 1
ATOM 671 C CA . ASP A 1 85 ? -8.261 -8.559 12.392 1.00 97.81 85 ASP A CA 1
ATOM 672 C C . ASP A 1 85 ? -9.448 -7.743 11.845 1.00 97.81 85 ASP A C 1
ATOM 674 O O . ASP A 1 85 ? -10.603 -8.051 12.132 1.00 97.81 85 ASP A O 1
ATOM 678 N N . ILE A 1 86 ? -9.180 -6.723 11.020 1.00 98.19 86 ILE A N 1
ATOM 679 C CA . ILE A 1 86 ? -10.204 -5.887 10.363 1.00 98.19 86 ILE A CA 1
ATOM 680 C C . ILE A 1 86 ? -10.770 -6.590 9.122 1.00 98.19 86 ILE A C 1
ATOM 682 O O . ILE A 1 86 ? -11.931 -6.391 8.773 1.00 98.19 86 ILE A O 1
ATOM 686 N N . VAL A 1 87 ? -9.949 -7.404 8.446 1.00 96.62 87 VAL A N 1
ATOM 687 C CA . VAL A 1 87 ? -10.283 -8.066 7.173 1.00 96.62 87 VAL A CA 1
ATOM 688 C C . VAL A 1 87 ? -10.744 -7.046 6.117 1.00 96.62 87 VAL A C 1
ATOM 690 O O . VAL A 1 87 ? -11.727 -7.238 5.402 1.00 96.62 87 VAL A O 1
ATOM 693 N N . GLY A 1 88 ? -10.026 -5.920 6.016 1.00 95.62 88 GLY A N 1
ATOM 694 C CA . GLY A 1 88 ? -10.433 -4.790 5.172 1.00 95.62 88 GLY A CA 1
ATOM 695 C C . GLY A 1 88 ? -10.356 -5.066 3.665 1.00 95.62 88 GLY A C 1
ATOM 696 O O . GLY A 1 88 ? -11.058 -4.431 2.879 1.00 95.62 88 GLY A O 1
ATOM 697 N N . ILE A 1 89 ? -9.516 -6.018 3.246 1.00 96.56 89 ILE A N 1
ATOM 698 C CA . ILE A 1 89 ? -9.405 -6.482 1.857 1.00 96.56 89 ILE A CA 1
ATOM 699 C C . ILE A 1 89 ? -9.112 -7.982 1.795 1.00 96.56 89 ILE A C 1
ATOM 701 O O . ILE A 1 89 ? -8.636 -8.588 2.751 1.00 96.56 89 ILE A O 1
ATOM 705 N N . ILE A 1 90 ? -9.302 -8.555 0.606 1.00 96.31 90 ILE A N 1
ATOM 706 C CA . ILE A 1 90 ? -8.865 -9.910 0.260 1.00 96.31 90 ILE A CA 1
ATOM 707 C C . ILE A 1 90 ? -7.773 -9.786 -0.817 1.00 96.31 90 ILE A C 1
ATOM 709 O O . ILE A 1 90 ? -8.102 -9.612 -1.998 1.00 96.31 90 ILE A O 1
ATOM 713 N N . PRO A 1 91 ? -6.474 -9.822 -0.456 1.00 94.88 91 PRO A N 1
ATOM 714 C CA . PRO A 1 91 ? -5.394 -9.791 -1.438 1.00 94.88 91 PRO A CA 1
ATOM 715 C C . PRO A 1 91 ? -5.445 -11.038 -2.327 1.00 94.88 91 PRO A C 1
ATOM 717 O O . PRO A 1 91 ? -5.491 -12.159 -1.828 1.00 94.88 91 PRO A O 1
ATOM 720 N N . VAL A 1 92 ? -5.436 -10.854 -3.651 1.00 96.69 92 VAL A N 1
ATOM 721 C CA . VAL A 1 92 ? -5.555 -11.975 -4.606 1.00 96.69 92 VAL A CA 1
ATOM 722 C C . VAL A 1 92 ? -4.218 -12.303 -5.269 1.00 96.69 92 VAL A C 1
ATOM 724 O O . VAL A 1 92 ? -3.851 -13.468 -5.380 1.00 96.69 92 VAL A O 1
ATOM 727 N N . TYR A 1 93 ? -3.489 -11.288 -5.740 1.00 95.62 93 TYR A N 1
ATOM 728 C CA . TYR A 1 93 ? -2.202 -11.453 -6.416 1.00 95.62 93 TYR A CA 1
ATOM 729 C C . TYR A 1 93 ? -1.426 -10.131 -6.460 1.00 95.62 93 TYR A C 1
ATOM 731 O O . TYR A 1 93 ? -2.017 -9.051 -6.400 1.00 95.62 93 TYR A O 1
ATOM 739 N N . TYR A 1 94 ? -0.109 -10.225 -6.651 1.00 94.38 94 TYR A N 1
ATOM 740 C CA . TYR A 1 94 ? 0.725 -9.100 -7.074 1.00 94.38 94 TYR A CA 1
ATOM 741 C C . TYR A 1 94 ? 0.750 -9.013 -8.601 1.00 94.38 94 TYR A C 1
ATOM 743 O O . TYR A 1 94 ? 0.864 -10.034 -9.286 1.00 94.38 94 TYR A O 1
ATOM 751 N N . TYR A 1 95 ? 0.631 -7.802 -9.149 1.00 92.31 95 TYR A N 1
ATOM 752 C CA . TYR A 1 95 ? 0.737 -7.600 -10.592 1.00 92.31 95 TYR A CA 1
ATOM 753 C C . TYR A 1 95 ? 2.119 -8.024 -11.100 1.00 92.31 95 TYR A C 1
ATOM 755 O O . TYR A 1 95 ? 3.142 -7.766 -10.471 1.00 92.31 95 TYR A O 1
ATOM 763 N N . SER A 1 96 ? 2.144 -8.643 -12.277 1.00 90.69 96 SER A N 1
ATOM 764 C CA . SER A 1 96 ? 3.368 -8.927 -13.022 1.00 90.69 96 SER A CA 1
ATOM 765 C C . SER A 1 96 ? 3.235 -8.387 -14.441 1.00 90.69 96 SER A C 1
ATOM 767 O O . SER A 1 96 ? 2.131 -8.188 -14.950 1.00 90.69 96 SER A O 1
ATOM 769 N N . THR A 1 97 ? 4.366 -8.102 -15.079 1.00 87.56 97 THR A N 1
ATOM 770 C CA . THR A 1 97 ? 4.416 -7.662 -16.475 1.00 87.56 97 THR A CA 1
ATOM 771 C C . THR A 1 97 ? 5.445 -8.503 -17.212 1.00 87.56 97 THR A C 1
ATOM 773 O O . THR A 1 97 ? 6.572 -8.654 -16.746 1.00 87.56 97 THR A O 1
ATOM 776 N N . VAL A 1 98 ? 5.068 -9.030 -18.376 1.00 90.62 98 VAL A N 1
ATOM 777 C CA . VAL A 1 98 ? 6.006 -9.697 -19.284 1.00 90.62 98 VAL A CA 1
ATOM 778 C C . VAL A 1 98 ? 6.645 -8.639 -20.175 1.00 90.62 98 VAL A C 1
ATOM 780 O O . VAL A 1 98 ? 5.952 -7.878 -20.849 1.00 90.62 98 VAL A O 1
ATOM 783 N N . GLY A 1 99 ? 7.974 -8.585 -20.161 1.00 87.50 99 GLY A N 1
ATOM 784 C CA . GLY A 1 99 ? 8.761 -7.726 -21.038 1.00 87.50 99 GLY A CA 1
ATOM 785 C C . GLY A 1 99 ? 9.414 -8.530 -22.156 1.00 87.50 99 GLY A C 1
ATOM 786 O O . GLY A 1 99 ? 9.884 -9.641 -21.929 1.00 87.50 99 GLY A O 1
ATOM 787 N N . VAL A 1 100 ? 9.472 -7.947 -23.351 1.00 91.75 100 VAL A N 1
ATOM 788 C CA . VAL A 1 100 ? 10.347 -8.403 -24.436 1.00 91.75 100 VAL A CA 1
ATOM 789 C C . VAL A 1 100 ? 11.308 -7.281 -24.788 1.00 91.75 100 VAL A C 1
ATOM 791 O O . VAL A 1 100 ? 10.929 -6.108 -24.813 1.00 91.75 100 VAL A O 1
ATOM 794 N N . GLU A 1 101 ? 12.554 -7.638 -25.062 1.00 91.81 101 GLU A N 1
ATOM 795 C CA . GLU A 1 101 ? 13.615 -6.688 -25.369 1.00 91.81 101 GLU A CA 1
ATOM 796 C C . GLU A 1 101 ? 14.467 -7.179 -26.530 1.00 91.81 101 GLU A C 1
ATOM 798 O O . GLU A 1 101 ? 14.475 -8.360 -26.882 1.00 91.81 101 GLU A O 1
ATOM 803 N N . LYS A 1 102 ? 15.140 -6.236 -27.184 1.00 95.75 102 LYS A N 1
ATOM 804 C CA . LYS A 1 102 ? 16.081 -6.571 -28.244 1.00 95.75 102 LYS A CA 1
ATOM 805 C C . LYS A 1 102 ? 17.420 -6.990 -27.625 1.00 95.75 102 LYS A C 1
ATOM 807 O O . LYS A 1 102 ? 17.825 -6.347 -26.664 1.00 95.75 102 LYS A O 1
ATOM 812 N N . PRO A 1 103 ? 18.141 -7.971 -28.203 1.00 95.50 103 PRO A N 1
ATOM 813 C CA . PRO A 1 103 ? 19.439 -8.417 -27.678 1.00 95.50 103 PRO A CA 1
ATOM 814 C C . PRO A 1 103 ? 20.508 -7.318 -27.565 1.00 95.50 103 PRO A C 1
ATOM 816 O O . PRO A 1 103 ? 21.449 -7.459 -26.800 1.00 95.50 103 PRO A O 1
ATOM 819 N N . TRP A 1 104 ? 20.366 -6.233 -28.330 1.00 96.88 104 TRP A N 1
ATOM 820 C CA . TRP A 1 104 ? 21.275 -5.080 -28.362 1.00 96.88 104 TRP A CA 1
ATOM 821 C C . TRP A 1 104 ? 20.841 -3.918 -27.449 1.00 96.88 104 TRP A C 1
ATOM 823 O O . TRP A 1 104 ? 21.341 -2.800 -27.587 1.00 96.88 104 TRP A O 1
ATOM 833 N N . LEU A 1 105 ? 19.867 -4.142 -26.562 1.00 95.56 105 LEU A N 1
ATOM 834 C CA . LEU A 1 105 ? 19.464 -3.188 -25.531 1.00 95.56 105 LEU A CA 1
ATOM 835 C C . LEU A 1 105 ? 20.022 -3.638 -24.180 1.00 95.56 105 LEU A C 1
ATOM 837 O O . LEU A 1 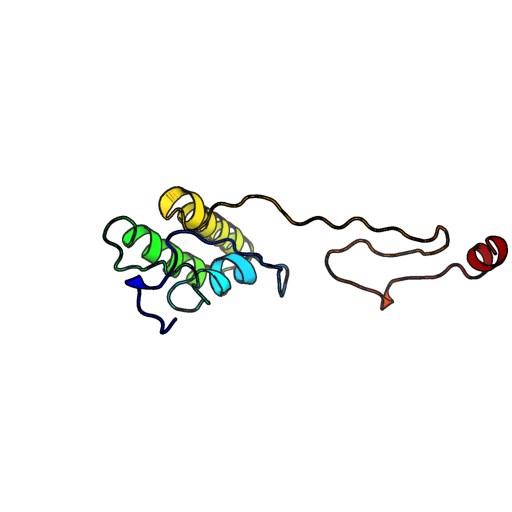105 ? 19.594 -4.661 -23.653 1.00 95.56 105 LEU A O 1
ATOM 841 N N . ASP A 1 106 ? 20.906 -2.833 -23.601 1.00 94.31 106 ASP A N 1
ATOM 842 C CA . ASP A 1 106 ? 21.289 -2.950 -22.196 1.00 94.31 106 ASP A CA 1
ATOM 843 C C . ASP A 1 106 ? 20.392 -2.032 -21.353 1.00 94.31 106 ASP A C 1
ATOM 845 O O . ASP A 1 106 ? 20.255 -0.835 -21.632 1.00 94.31 106 ASP A O 1
ATOM 849 N N . ARG A 1 107 ? 19.721 -2.589 -20.342 1.00 92.56 107 ARG A N 1
ATOM 850 C CA . ARG A 1 107 ? 18.741 -1.858 -19.530 1.00 92.56 107 ARG A CA 1
ATOM 851 C C . ARG A 1 107 ? 18.712 -2.308 -18.080 1.00 92.56 107 ARG A C 1
ATOM 853 O O . ARG A 1 107 ? 19.029 -3.435 -17.724 1.00 92.56 107 ARG A O 1
ATOM 860 N N . VAL A 1 108 ? 18.208 -1.409 -17.242 1.00 91.88 108 VAL A N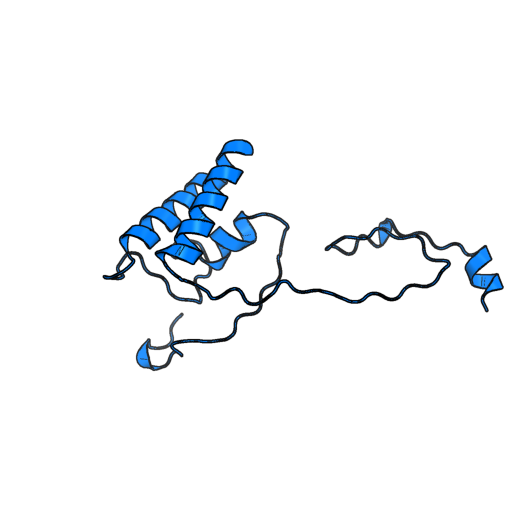 1
ATOM 861 C CA . VAL A 1 108 ? 17.909 -1.691 -15.836 1.00 91.88 108 VAL A CA 1
ATOM 862 C C . VAL A 1 108 ? 16.520 -2.322 -15.715 1.00 91.88 108 VAL A C 1
ATOM 864 O O . VAL A 1 108 ? 15.567 -1.853 -16.344 1.00 91.88 108 VAL A O 1
ATOM 867 N N . TYR A 1 109 ? 16.401 -3.353 -14.875 1.00 89.00 109 TYR A N 1
ATOM 868 C CA . TYR A 1 109 ? 15.122 -3.945 -14.480 1.00 89.00 109 TYR A CA 1
ATOM 869 C C . TYR A 1 109 ? 14.679 -3.356 -13.143 1.00 89.00 109 TYR A C 1
ATOM 871 O O . TYR A 1 109 ? 15.328 -3.551 -12.118 1.00 89.00 109 TYR A O 1
ATOM 879 N N . SER A 1 110 ? 13.574 -2.623 -13.172 1.00 87.25 110 SER A N 1
ATOM 880 C CA . SER A 1 110 ? 12.938 -2.019 -12.004 1.00 87.25 110 SER A CA 1
ATOM 881 C C . SER A 1 110 ? 11.445 -1.834 -12.260 1.00 87.25 110 SER A C 1
ATOM 883 O O . SER A 1 110 ? 10.979 -1.944 -13.396 1.00 87.25 110 SER A O 1
ATOM 885 N N . ASP A 1 111 ? 10.713 -1.537 -11.194 1.00 81.00 111 ASP A N 1
ATOM 886 C CA . ASP A 1 111 ? 9.310 -1.122 -11.206 1.00 81.00 111 ASP A CA 1
ATOM 887 C C . ASP A 1 111 ? 9.097 0.208 -11.954 1.00 81.00 111 ASP A C 1
ATOM 889 O O . ASP A 1 111 ? 8.162 0.344 -12.744 1.00 81.00 111 ASP A O 1
ATOM 893 N N . ALA A 1 112 ? 10.004 1.168 -11.776 1.00 82.94 112 ALA A N 1
ATOM 894 C CA . ALA A 1 112 ? 10.019 2.425 -12.509 1.00 82.94 112 ALA A CA 1
ATOM 895 C C . ALA A 1 112 ? 10.772 2.315 -13.845 1.00 82.94 112 ALA A C 1
ATOM 897 O O . ALA A 1 112 ? 11.709 1.530 -14.008 1.00 82.94 112 ALA A O 1
ATOM 898 N N . LYS A 1 113 ? 10.406 3.154 -14.821 1.00 83.06 113 LYS A N 1
ATOM 899 C CA . LYS A 1 113 ? 11.066 3.190 -16.135 1.00 83.06 113 LYS A CA 1
ATOM 900 C C . LYS A 1 113 ? 12.244 4.168 -16.140 1.00 83.06 113 LYS A C 1
ATOM 902 O O . LYS A 1 113 ? 12.112 5.315 -16.560 1.00 83.06 113 LYS A O 1
ATOM 907 N N . TYR A 1 114 ? 13.418 3.708 -15.712 1.00 90.12 114 TYR A N 1
ATOM 908 C CA . TYR A 1 114 ? 14.663 4.491 -15.747 1.00 90.12 114 TYR A CA 1
ATOM 909 C C . TYR A 1 114 ? 15.300 4.530 -17.147 1.00 90.12 114 TYR A C 1
ATOM 911 O O . TYR A 1 114 ? 16.442 4.110 -17.329 1.00 90.12 114 TYR A O 1
ATOM 919 N N . PHE A 1 115 ? 14.570 5.036 -18.148 1.00 92.81 115 PHE A N 1
ATOM 920 C CA . PHE A 1 115 ? 15.008 5.038 -19.553 1.00 92.81 115 PHE A CA 1
ATOM 921 C C . PHE A 1 115 ? 16.370 5.705 -19.779 1.00 92.81 115 PHE A C 1
ATOM 923 O O . PHE A 1 115 ? 17.136 5.267 -20.627 1.00 92.81 115 PHE A O 1
ATOM 930 N N . TYR A 1 116 ? 16.704 6.733 -18.996 1.00 94.88 116 TYR A N 1
ATOM 931 C CA . TYR A 1 116 ? 17.991 7.434 -19.078 1.00 94.88 116 TYR A CA 1
ATOM 932 C C . TYR A 1 116 ? 19.199 6.563 -18.696 1.00 94.88 116 TYR A C 1
ATOM 934 O O . TYR A 1 116 ? 20.335 6.964 -18.925 1.00 94.88 116 TYR A O 1
ATOM 942 N N . ARG A 1 117 ? 18.972 5.394 -18.083 1.00 95.38 117 ARG A N 1
ATOM 943 C CA . ARG A 1 117 ? 20.014 4.410 -17.756 1.00 95.38 117 ARG A CA 1
ATOM 944 C C . ARG A 1 117 ? 20.161 3.328 -18.818 1.00 95.38 117 ARG A C 1
ATOM 946 O O . ARG A 1 117 ? 20.952 2.413 -18.625 1.00 95.38 117 ARG A O 1
ATOM 953 N N . TRP A 1 118 ? 19.345 3.363 -19.865 1.00 94.44 118 TRP A N 1
ATOM 954 C CA . TRP A 1 118 ? 19.387 2.360 -20.916 1.00 94.44 118 TRP A CA 1
ATOM 955 C C . TRP A 1 118 ? 20.447 2.745 -21.937 1.00 94.44 118 TRP A C 1
ATOM 957 O O . TRP A 1 118 ? 20.605 3.922 -22.264 1.00 94.44 118 TRP A O 1
ATOM 967 N N . ASN A 1 119 ? 21.145 1.745 -22.456 1.00 96.62 119 ASN A N 1
ATOM 968 C CA . ASN A 1 119 ? 22.157 1.914 -23.478 1.00 96.62 119 ASN A CA 1
ATOM 969 C C . ASN A 1 119 ? 21.852 1.006 -24.670 1.00 96.62 119 ASN A C 1
ATOM 971 O O . ASN A 1 119 ? 21.437 -0.141 -24.514 1.00 96.62 119 ASN A O 1
ATOM 975 N N . VAL A 1 120 ? 22.061 1.529 -25.874 1.00 96.56 120 VAL A N 1
ATOM 976 C CA . VAL A 1 120 ? 21.891 0.763 -27.109 1.00 96.56 120 VAL A CA 1
ATOM 977 C C . VAL A 1 120 ? 23.266 0.449 -27.670 1.00 96.56 120 VAL A C 1
ATOM 979 O O . VAL A 1 120 ? 24.056 1.358 -27.922 1.00 96.56 120 VAL A O 1
ATOM 982 N N . ASP A 1 121 ? 23.533 -0.831 -27.905 1.00 97.06 121 ASP A N 1
ATOM 983 C CA . ASP A 1 121 ? 24.662 -1.241 -28.732 1.00 97.06 121 ASP A CA 1
ATOM 984 C C . ASP A 1 121 ? 24.290 -1.022 -30.204 1.00 97.06 121 ASP A C 1
ATOM 986 O O . ASP A 1 121 ? 23.586 -1.821 -30.826 1.00 97.06 121 ASP A O 1
ATOM 990 N N . GLU A 1 122 ? 24.715 0.114 -30.761 1.00 97.00 122 GLU A N 1
ATOM 991 C CA . GLU A 1 122 ? 24.416 0.457 -32.153 1.00 97.00 122 GLU A CA 1
ATOM 992 C C . GLU A 1 122 ? 25.081 -0.501 -33.152 1.00 97.00 122 GLU A C 1
ATOM 994 O O . GLU A 1 122 ? 24.506 -0.735 -34.214 1.00 97.00 122 GLU A O 1
ATOM 999 N N . ALA A 1 123 ? 26.230 -1.103 -32.824 1.00 96.25 123 ALA A N 1
ATOM 1000 C CA . ALA A 1 123 ? 26.885 -2.066 -33.707 1.00 96.25 123 ALA A CA 1
ATOM 1001 C C . ALA A 1 123 ? 26.074 -3.368 -33.779 1.00 96.25 123 ALA A C 1
ATOM 1003 O O . ALA A 1 123 ? 25.631 -3.755 -34.861 1.00 96.25 123 ALA A O 1
ATOM 1004 N N . ALA A 1 124 ? 25.758 -3.973 -32.628 1.00 96.44 124 ALA A N 1
ATOM 1005 C CA . ALA A 1 124 ? 24.941 -5.189 -32.567 1.00 96.44 124 ALA A CA 1
ATOM 1006 C C . ALA A 1 124 ? 23.536 -4.986 -33.167 1.00 96.44 124 ALA A C 1
ATOM 1008 O O . ALA A 1 124 ? 22.959 -5.890 -33.773 1.00 96.44 124 ALA A O 1
ATOM 1009 N N . LYS A 1 125 ? 22.977 -3.779 -33.030 1.00 96.69 125 LYS A N 1
ATOM 1010 C CA . LYS A 1 125 ? 21.699 -3.398 -33.638 1.00 96.69 125 LYS A CA 1
ATOM 1011 C C . LYS A 1 125 ? 21.754 -3.310 -35.161 1.00 96.69 125 LYS A C 1
ATOM 1013 O O . LYS A 1 125 ? 20.747 -3.616 -35.799 1.00 96.69 125 LYS A O 1
ATOM 1018 N N . MET A 1 126 ? 22.859 -2.836 -35.742 1.00 95.75 126 MET A N 1
ATOM 1019 C CA . MET A 1 126 ? 23.025 -2.799 -37.199 1.00 95.75 126 MET A CA 1
ATOM 1020 C C . MET A 1 126 ? 23.259 -4.196 -37.772 1.00 95.75 126 MET A C 1
ATOM 1022 O O . MET A 1 126 ? 22.669 -4.505 -38.800 1.00 95.75 126 MET A O 1
ATOM 1026 N N . ASP A 1 127 ? 24.022 -5.046 -37.084 1.00 95.81 127 ASP A N 1
ATOM 1027 C CA . ASP A 1 127 ? 24.297 -6.423 -37.520 1.00 95.81 127 ASP A CA 1
ATOM 1028 C C . ASP A 1 127 ? 23.051 -7.324 -37.507 1.00 95.81 127 ASP A C 1
ATOM 1030 O O . ASP A 1 127 ? 22.977 -8.309 -38.238 1.00 95.81 127 ASP A O 1
ATOM 1034 N N . ALA A 1 128 ? 22.056 -6.994 -36.680 1.00 91.00 128 ALA A N 1
ATOM 1035 C CA . ALA A 1 128 ? 20.810 -7.747 -36.560 1.00 91.00 128 ALA A CA 1
ATOM 1036 C C . ALA A 1 128 ? 19.675 -7.285 -37.502 1.00 91.00 128 ALA A C 1
ATOM 1038 O O . ALA A 1 128 ? 18.533 -7.730 -37.332 1.00 91.00 128 ALA A O 1
ATOM 1039 N N . ARG A 1 129 ? 19.954 -6.364 -38.436 1.00 76.69 129 ARG A N 1
ATOM 1040 C CA . ARG A 1 129 ? 19.018 -5.904 -39.480 1.00 76.69 129 ARG A CA 1
ATOM 1041 C C . ARG A 1 129 ? 19.154 -6.722 -40.756 1.00 76.69 129 ARG A C 1
ATOM 1043 O O . ARG A 1 129 ? 18.087 -6.986 -41.351 1.00 76.69 129 ARG A O 1
#

pLDDT: mean 94.08, std 5.64, range [59.03, 98.69]